Protein 5DUK (pdb70)

Foldseek 3Di:
DVLVVLLVCCVVPPDDDLVRSCVVRVNDSVVSVVSVVVCVVVPVDDDDPVPDDDDDDD/DADPVLVVLLVVLLVVCVVPPDDDLVVSCVVSVHDSVSSVVSVVVCVVVVSDDDDCVPDDDDDDD

Secondary structure (DSSP, 8-state):
-HHHHHHHHHHHSTTB-HHHHHHHTT--HHHHHHHHHHHHHTT-----GGG--B----/---HHHHHHHHHHHHHHHHSTTB-HHHHHHHHT--HHHHHHHHHHHHHTT-----GGGPPB----

Radius of gyration: 18.79 Å; Cα contacts (8 Å, |Δi|>4): 152; chains: 2; bounding box: 26×40×55 Å

Solvent-accessible surface area: 8610 Å² total

CATH classification: 1.10.10.10

Structure (mmCIF, N/CA/C/O backbone):
data_5DUK
#
_entry.id   5DUK
#
_cell.length_a   43.179
_cell.length_b   43.179
_cell.length_c   194.540
_cell.angle_alpha   90.000
_cell.angle_beta   90.000
_cell.angle_gamma   90.000
#
_symmetry.space_group_name_H-M   'P 43 21 2'
#
loop_
_entity.id
_entity.type
_entity.pdbx_description
1 polymer 'putative DNA binding protein'
2 water water
#
loop_
_atom_site.group_PDB
_atom_site.id
_atom_site.type_symbol
_atom_site.label_atom_id
_atom_site.label_alt_id
_atom_site.label_comp_id
_atom_site.label_asym_id
_atom_site.label_entity_id
_atom_site.label_seq_id
_atom_site.pdbx_PDB_ins_code
_atom_site.Cartn_x
_atom_site.Cartn_y
_atom_site.Cartn_z
_atom_site.occupancy
_atom_site.B_iso_or_equiv
_atom_site.auth_seq_id
_atom_site.auth_comp_id
_atom_site.auth_asym_id
_atom_site.auth_atom_id
_atom_site.pdbx_PDB_model_num
ATOM 1 N N . ASP A 1 9 ? 4.412 28.193 79.816 1.00 43.08 12 ASP A N 1
ATOM 2 C CA . ASP A 1 9 ? 3.099 28.616 80.286 1.00 39.27 12 ASP A CA 1
ATOM 3 C C . ASP A 1 9 ? 2.698 27.816 81.526 1.00 30.57 12 ASP A C 1
ATOM 4 O O . ASP A 1 9 ? 2.962 28.233 82.653 1.00 27.60 12 ASP A O 1
ATOM 9 N N . THR A 1 10 ? 2.068 26.658 81.309 1.00 32.61 13 THR A N 1
ATOM 10 C CA . THR A 1 10 ? 1.619 25.829 82.425 1.00 31.37 13 THR A CA 1
ATOM 11 C C . THR A 1 10 ? 2.802 25.283 83.218 1.00 34.83 13 THR A C 1
ATOM 12 O O . THR A 1 10 ? 2.799 25.308 84.455 1.00 34.06 13 THR A O 1
ATOM 16 N N . ARG A 1 11 ? 3.824 24.780 82.520 1.00 36.45 14 ARG A N 1
ATOM 17 C CA . ARG A 1 11 ? 4.997 24.249 83.208 1.00 25.56 14 ARG A CA 1
ATOM 18 C C . ARG A 1 11 ? 5.746 25.345 83.953 1.00 25.97 14 ARG A C 1
ATOM 19 O O . ARG A 1 11 ? 6.172 25.144 85.097 1.00 30.49 14 ARG A O 1
ATOM 27 N N . ARG A 1 12 ? 5.916 26.512 83.326 1.00 25.13 15 ARG A N 1
ATOM 28 C CA . ARG A 1 12 ? 6.608 27.603 84.005 1.00 29.72 15 ARG A CA 1
ATOM 29 C C . ARG A 1 12 ? 5.808 28.114 85.195 1.00 30.22 15 ARG A C 1
ATOM 30 O O . ARG A 1 12 ? 6.390 28.618 86.162 1.00 33.17 15 ARG A O 1
ATOM 38 N N . GLU A 1 13 ? 4.481 27.985 85.150 1.00 26.09 16 GLU A N 1
ATOM 39 C CA . GLU A 1 13 ? 3.669 28.380 86.295 1.00 32.09 16 GLU A CA 1
ATOM 40 C C . GLU A 1 13 ? 3.788 27.367 87.427 1.00 35.04 16 GLU A C 1
ATOM 41 O O . GLU A 1 13 ? 3.833 27.745 88.602 1.00 33.13 16 GLU A O 1
ATOM 47 N N . ILE A 1 14 ? 3.842 26.077 87.093 1.00 34.10 17 ILE A N 1
ATOM 48 C CA . ILE A 1 14 ? 3.980 25.047 88.118 1.00 31.73 17 ILE A CA 1
ATOM 49 C C . ILE A 1 14 ? 5.309 25.196 88.851 1.00 29.47 17 ILE A C 1
ATOM 50 O O . ILE A 1 14 ? 5.353 25.219 90.086 1.00 28.62 17 ILE A O 1
ATOM 55 N N . TYR A 1 15 ? 6.413 25.301 88.100 1.00 23.97 18 TYR A N 1
ATOM 56 C CA . TYR A 1 15 ? 7.730 25.455 88.716 1.00 28.96 18 TYR A CA 1
ATOM 57 C C . TYR A 1 15 ? 7.811 26.692 89.593 1.00 33.00 18 TYR A C 1
ATOM 58 O O . TYR A 1 15 ? 8.523 26.694 90.604 1.00 34.50 18 TYR A O 1
ATOM 67 N N . LYS A 1 16 ? 7.090 27.745 89.230 1.00 35.19 19 LYS A N 1
ATOM 68 C CA . LYS A 1 16 ? 7.187 29.002 89.953 1.00 34.12 19 LYS A CA 1
ATOM 69 C C . LYS A 1 16 ? 6.369 29.008 91.232 1.00 35.12 19 LYS A C 1
ATOM 70 O O . LYS A 1 16 ? 6.798 29.590 92.238 1.00 32.86 19 LYS A O 1
ATOM 76 N N . HIS A 1 17 ? 5.195 28.373 91.192 1.00 38.01 20 HIS A N 1
ATOM 77 C CA . HIS A 1 17 ? 4.387 28.198 92.388 1.00 34.53 20 HIS A CA 1
ATOM 78 C C . HIS A 1 17 ? 5.149 27.394 93.426 1.00 37.00 20 HIS A C 1
ATOM 79 O O . HIS A 1 17 ? 4.931 27.572 94.629 1.00 41.27 20 HIS A O 1
ATOM 86 N N . ILE A 1 18 ? 6.059 26.522 92.978 1.00 35.06 21 ILE A N 1
ATOM 87 C CA . ILE A 1 18 ? 6.857 25.709 93.894 1.00 28.49 21 ILE A CA 1
ATOM 88 C C . ILE A 1 18 ? 7.995 26.521 94.509 1.00 30.52 21 ILE A C 1
ATOM 89 O O . ILE A 1 18 ? 8.370 26.294 95.666 1.00 30.14 21 ILE A O 1
ATOM 94 N N . VAL A 1 19 ? 8.557 27.474 93.764 1.00 30.93 22 VAL A N 1
ATOM 95 C CA . VAL A 1 19 ? 9.635 28.297 94.305 1.00 34.17 22 VAL A CA 1
ATOM 96 C C . VAL A 1 19 ? 9.100 29.242 95.375 1.00 34.55 22 VAL A C 1
ATOM 97 O O . VAL A 1 19 ? 9.668 29.351 96.468 1.00 35.00 22 VAL A O 1
ATOM 101 N N . LYS A 1 20 ? 7.998 29.938 95.079 1.00 43.37 23 LYS A N 1
ATOM 102 C CA . LYS A 1 20 ? 7.466 30.916 96.025 1.00 44.98 23 LYS A CA 1
ATOM 103 C C . LYS A 1 20 ? 6.785 30.252 97.216 1.00 44.63 23 LYS A C 1
ATOM 104 O O . LYS A 1 20 ? 6.818 30.795 98.326 1.00 49.62 23 LYS A O 1
ATOM 110 N N . SER A 1 21 ? 6.170 29.088 97.014 1.00 34.65 24 SER A N 1
ATOM 111 C CA . SER A 1 21 ? 5.409 28.397 98.055 1.00 35.00 24 SER A CA 1
ATOM 112 C C . SER A 1 21 ? 5.949 26.982 98.226 1.00 40.16 24 SER A C 1
ATOM 113 O O . SER A 1 21 ? 5.367 26.015 97.714 1.00 40.00 24 SER A O 1
ATOM 116 N N . PRO A 1 22 ? 7.056 26.824 98.951 1.00 34.24 25 PRO A N 1
ATOM 117 C CA . PRO A 1 22 ? 7.654 25.491 99.101 1.00 30.41 25 PRO A CA 1
ATOM 118 C C . PRO A 1 22 ? 6.813 24.570 99.972 1.00 30.18 25 PRO A C 1
ATOM 119 O O . PRO A 1 22 ? 6.127 25.001 100.902 1.00 32.86 25 PRO A O 1
ATOM 123 N N . GLY A 1 23 ? 6.876 23.279 99.651 1.00 27.60 26 GLY A N 1
ATOM 124 C CA . GLY A 1 23 ? 6.316 22.245 100.496 1.00 28.05 26 GLY A CA 1
ATOM 125 C C . GLY A 1 23 ? 4.901 21.818 100.186 1.00 28.06 26 GLY A C 1
ATOM 126 O O . GLY A 1 23 ? 4.317 21.065 100.974 1.00 34.26 26 GLY A O 1
ATOM 127 N N . LEU A 1 24 ? 4.331 22.256 99.069 1.00 29.28 27 LEU A N 1
ATOM 128 C CA . LEU A 1 24 ? 2.943 21.940 98.774 1.00 34.04 27 LEU A CA 1
ATOM 129 C C . LEU A 1 24 ? 2.792 20.485 98.342 1.00 35.12 27 LEU A C 1
ATOM 130 O O . LEU A 1 24 ? 3.751 19.815 97.950 1.00 29.20 27 LEU A O 1
ATOM 135 N N . HIS A 1 25 ? 1.559 19.999 98.424 1.00 37.64 28 HIS A N 1
ATOM 136 C CA . HIS A 1 25 ? 1.234 18.654 97.988 1.00 32.63 28 HIS A CA 1
ATOM 137 C C . HIS A 1 25 ? 0.819 18.656 96.521 1.00 36.82 28 HIS A C 1
ATOM 138 O O . HIS A 1 25 ? 0.633 19.703 95.895 1.00 36.46 28 HIS A O 1
ATOM 145 N N . GLU A 1 26 ? 0.676 17.449 95.976 1.00 42.95 29 GLU A N 1
ATOM 146 C CA . GLU A 1 26 ? 0.264 17.297 94.586 1.00 37.93 29 GLU A CA 1
ATOM 147 C C . GLU A 1 26 ? -1.134 17.865 94.364 1.00 38.62 29 GLU A C 1
ATOM 148 O O . GLU A 1 26 ? -1.368 18.608 93.405 1.00 42.75 29 GLU A O 1
ATOM 154 N N . ARG A 1 27 ? -2.076 17.539 95.253 1.00 36.66 30 ARG A N 1
ATOM 155 C CA . ARG A 1 27 ? -3.441 18.030 95.094 1.00 40.60 30 ARG A CA 1
ATOM 156 C C . ARG A 1 27 ? -3.585 19.497 95.488 1.00 39.47 30 ARG A C 1
ATOM 157 O O . ARG A 1 27 ? -4.473 20.182 94.971 1.00 40.82 30 ARG A O 1
ATOM 165 N N . GLN A 1 28 ? -2.727 19.998 96.381 1.00 37.47 31 GLN A N 1
ATOM 166 C CA . GLN A 1 28 ? -2.737 21.424 96.696 1.00 40.46 31 GLN A CA 1
ATOM 167 C C . GLN A 1 28 ? -2.197 22.251 95.540 1.00 43.36 31 GLN A C 1
ATOM 168 O O . GLN A 1 28 ? -2.573 23.418 95.381 1.00 44.14 31 GLN A O 1
ATOM 174 N N . LEU A 1 29 ? -1.313 21.667 94.731 1.00 40.69 32 LEU A N 1
ATOM 175 C CA . LEU A 1 29 ? -0.782 22.375 93.574 1.00 38.01 32 LEU A CA 1
ATOM 176 C C . LEU A 1 29 ? -1.825 22.473 92.467 1.00 33.67 32 LEU A C 1
ATOM 177 O O . LEU A 1 29 ? -2.018 23.542 91.876 1.00 31.09 32 LEU A O 1
ATOM 182 N N . ALA A 1 30 ? -2.513 21.364 92.178 1.00 33.40 33 ALA A N 1
ATOM 183 C CA . ALA A 1 30 ? -3.540 21.355 91.142 1.00 38.50 33 ALA A CA 1
ATOM 184 C C . ALA A 1 30 ? -4.752 22.205 91.503 1.00 49.89 33 ALA A C 1
ATOM 185 O O . ALA A 1 30 ? -5.536 22.554 90.611 1.00 50.71 33 ALA A O 1
ATOM 187 N N . LYS A 1 31 ? -4.932 22.531 92.783 1.00 52.70 34 LYS A N 1
ATOM 188 C CA . LYS A 1 31 ? -6.052 23.370 93.193 1.00 48.19 34 LYS A CA 1
ATOM 189 C C . LYS A 1 31 ? -5.714 24.851 93.061 1.00 46.32 34 LYS A C 1
ATOM 190 O O . LYS A 1 31 ? -6.504 25.628 92.516 1.00 51.95 34 LYS A O 1
ATOM 196 N N . GLU A 1 32 ? -4.536 25.251 93.535 1.00 41.82 35 GLU A N 1
ATOM 197 C CA . GLU A 1 32 ? -4.104 26.643 93.508 1.00 43.33 35 GLU A CA 1
ATOM 198 C C . GLU A 1 32 ? -3.673 27.113 92.125 1.00 44.18 35 GLU A C 1
ATOM 199 O O . GLU A 1 32 ? -3.290 28.279 91.977 1.00 45.63 35 GLU A O 1
ATOM 205 N N . LEU A 1 33 ? -3.730 26.246 91.113 1.00 43.87 36 LEU A N 1
ATOM 206 C CA . LEU A 1 33 ? -3.411 26.630 89.746 1.00 42.53 36 LEU A CA 1
ATOM 207 C C . LEU A 1 33 ? -4.506 26.263 88.756 1.00 42.70 36 LEU A C 1
ATOM 208 O O . LEU A 1 33 ? -4.375 26.584 87.570 1.00 45.18 36 LEU A O 1
ATOM 213 N N . ASP A 1 34 ? -5.577 25.608 89.210 1.00 53.82 37 ASP A N 1
ATOM 214 C CA . ASP A 1 34 ? -6.676 25.163 88.347 1.00 59.06 37 ASP A CA 1
ATOM 215 C C . ASP A 1 34 ? -6.152 24.339 87.174 1.00 52.38 37 ASP A C 1
ATOM 216 O O . ASP A 1 34 ? -6.567 24.509 86.025 1.00 55.02 37 ASP A O 1
ATOM 221 N N . VAL A 1 35 ? -5.224 23.445 87.469 1.00 47.66 38 VAL A N 1
ATOM 222 C CA . VAL A 1 35 ? -4.637 22.538 86.484 1.00 44.61 38 VAL A CA 1
ATOM 223 C C . VAL A 1 35 ? -5.121 21.133 86.801 1.00 40.72 38 VAL A C 1
ATOM 224 O O . VAL A 1 35 ? -5.087 20.726 87.968 1.00 43.73 38 VAL A O 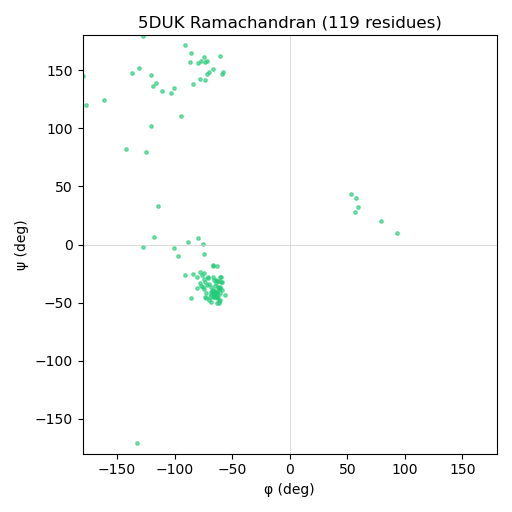1
ATOM 228 N N . PRO A 1 36 ? -5.602 20.372 85.816 1.00 35.90 39 PRO A N 1
ATOM 229 C CA . PRO A 1 36 ? -5.998 18.987 86.087 1.00 38.97 39 PRO A CA 1
ATOM 230 C C . PRO A 1 36 ? -4.828 18.179 86.627 1.00 42.75 39 PRO A C 1
ATOM 231 O O . PRO A 1 36 ? -3.670 18.403 86.266 1.00 36.11 39 PRO A O 1
ATOM 235 N N . LEU A 1 37 ? -5.147 17.232 87.513 1.00 43.90 40 LEU A N 1
ATOM 236 C CA . LEU A 1 37 ? -4.101 16.471 88.189 1.00 43.38 40 LEU A CA 1
ATOM 237 C C . LEU A 1 37 ? -3.239 15.708 87.193 1.00 42.78 40 LEU A C 1
ATOM 238 O O . LEU A 1 37 ? -2.020 15.600 87.373 1.00 39.00 40 LEU A O 1
ATOM 243 N N . SER A 1 38 ? -3.850 15.181 86.129 1.00 41.82 41 SER A N 1
ATOM 244 C CA . SER A 1 38 ? -3.080 14.465 85.117 1.00 42.55 41 SER A CA 1
ATOM 245 C C . SER A 1 38 ? -2.092 15.391 84.419 1.00 42.75 41 SER A C 1
ATOM 246 O O . SER A 1 38 ? -0.9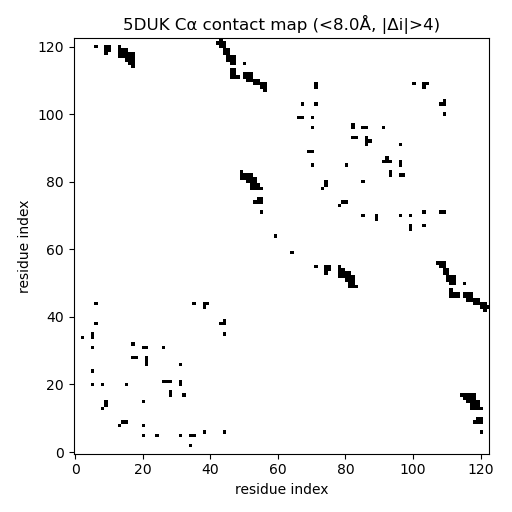43 15.008 84.169 1.00 38.59 41 SER A O 1
ATOM 249 N N . THR A 1 39 ? -2.520 16.616 84.103 1.00 39.69 42 THR A N 1
ATOM 250 C CA . THR A 1 39 ? -1.620 17.577 83.471 1.00 34.14 42 THR A CA 1
ATOM 251 C C . THR A 1 39 ? -0.478 17.963 84.404 1.00 31.42 42 THR A C 1
ATOM 252 O O . THR A 1 39 ? 0.683 18.023 83.982 1.00 27.98 42 THR A O 1
ATOM 256 N N . LEU A 1 40 ? -0.790 18.217 85.677 1.00 27.25 43 LEU A N 1
ATOM 257 C CA . LEU A 1 40 ? 0.230 18.647 86.629 1.00 32.50 43 LEU A CA 1
ATOM 258 C C . LEU A 1 40 ? 1.272 17.560 86.866 1.00 34.04 43 LEU A C 1
ATOM 259 O O . LEU A 1 40 ? 2.460 17.855 87.046 1.00 26.02 43 LEU A O 1
ATOM 264 N N . VAL A 1 41 ? 0.847 16.295 86.870 1.00 30.15 44 VAL A N 1
ATOM 265 C CA . VAL A 1 41 ? 1.776 15.201 87.135 1.00 28.38 44 VAL A CA 1
ATOM 266 C C . VAL A 1 41 ? 2.786 15.066 86.001 1.00 33.10 44 VAL A C 1
ATOM 267 O O . VAL A 1 41 ? 3.977 14.828 86.238 1.00 29.19 44 VAL A O 1
ATOM 271 N N . TYR A 1 42 ? 2.332 15.224 84.754 1.00 30.47 45 TYR A N 1
ATOM 272 C CA . TYR A 1 42 ? 3.250 15.160 83.620 1.00 26.80 45 TYR A CA 1
ATOM 273 C C . TYR A 1 42 ? 4.344 16.217 83.729 1.00 24.69 45 TYR A C 1
ATOM 274 O O . TYR A 1 42 ? 5.507 15.952 83.402 1.00 29.49 45 TYR A O 1
ATOM 283 N N . HIS A 1 43 ? 3.994 17.421 84.184 1.00 25.60 46 HIS A N 1
ATOM 284 C CA . HIS A 1 43 ? 4.993 18.477 84.301 1.00 21.03 46 HIS A CA 1
ATOM 285 C C . HIS A 1 43 ? 5.880 18.281 85.524 1.00 22.56 46 HIS A C 1
ATOM 286 O O . HIS A 1 43 ? 7.073 18.604 85.482 1.00 22.43 46 HIS A O 1
ATOM 293 N N . LEU A 1 44 ? 5.317 17.777 86.625 1.00 20.54 47 LEU A N 1
ATOM 294 C CA . LEU A 1 44 ? 6.133 17.479 87.797 1.00 24.48 47 LEU A CA 1
ATOM 295 C C . LEU A 1 44 ? 7.184 16.426 87.475 1.00 25.79 47 LEU A C 1
ATOM 296 O O . LEU A 1 44 ? 8.320 16.502 87.958 1.00 21.69 47 LEU A O 1
ATOM 301 N N . HIS A 1 45 ? 6.825 15.436 86.653 1.00 25.34 48 HIS A N 1
ATOM 302 C CA . HIS A 1 45 ? 7.783 14.403 86.275 1.00 20.46 48 HIS A CA 1
ATOM 303 C C . HIS A 1 45 ? 8.913 14.976 85.428 1.00 19.72 48 HIS A C 1
ATOM 304 O O . HIS A 1 45 ? 10.075 14.589 85.593 1.00 17.63 48 HIS A O 1
ATOM 311 N N . TYR A 1 46 ? 8.594 15.898 84.517 1.00 21.41 49 TYR A N 1
ATOM 312 C CA . TYR A 1 46 ? 9.639 16.573 83.754 1.00 22.46 49 TYR A CA 1
ATOM 313 C C . TYR A 1 46 ? 10.571 17.347 84.678 1.00 15.50 49 TYR A C 1
ATOM 314 O O . TYR A 1 46 ? 11.799 17.248 84.566 1.00 15.33 49 TYR A O 1
ATOM 323 N N . LEU A 1 47 ? 10.000 18.135 85.592 1.00 16.67 50 LEU A N 1
ATOM 324 C CA . LEU A 1 47 ? 10.812 18.957 86.484 1.00 22.46 50 LEU A CA 1
ATOM 325 C C . LEU A 1 47 ? 11.654 18.111 87.430 1.00 17.93 50 LEU A C 1
ATOM 326 O O . LEU A 1 47 ? 12.747 18.531 87.826 1.00 20.19 50 LEU A O 1
ATOM 331 N N . GLU A 1 48 ? 11.170 16.925 87.803 1.00 16.37 51 GLU A N 1
ATOM 332 C CA . GLU A 1 48 ? 11.993 16.011 88.589 1.00 20.66 51 GLU A CA 1
ATOM 333 C C . GLU A 1 48 ? 13.090 15.388 87.738 1.00 22.45 51 GLU A C 1
ATOM 334 O O . GLU A 1 48 ? 14.235 15.252 88.189 1.00 20.93 51 GLU A O 1
ATOM 340 N N . ARG A 1 49 ? 12.758 15.003 86.503 1.00 14.71 52 ARG A N 1
ATOM 341 C CA . ARG A 1 49 ? 13.741 14.378 85.629 1.00 16.02 52 ARG A CA 1
ATOM 342 C C . ARG A 1 49 ? 14.880 15.332 85.296 1.00 18.97 52 ARG A C 1
ATOM 343 O O . ARG A 1 49 ? 16.015 14.891 85.080 1.00 21.04 52 ARG A O 1
ATOM 351 N N . ARG A 1 50 ? 14.604 16.633 85.254 1.00 19.57 53 ARG A N 1
ATOM 352 C CA . ARG A 1 50 ? 15.635 17.642 85.058 1.00 19.78 53 ARG A CA 1
ATOM 353 C C . ARG A 1 50 ? 16.251 18.108 86.369 1.00 25.11 53 ARG A C 1
ATOM 354 O O . ARG A 1 50 ? 17.100 19.005 86.351 1.00 27.54 53 ARG A O 1
ATOM 362 N N . GLU A 1 51 ? 15.833 17.526 87.498 1.00 26.25 54 GLU A N 1
ATOM 363 C CA . GLU A 1 51 ? 16.366 17.851 88.824 1.00 25.83 54 GLU A CA 1
ATOM 364 C C . GLU A 1 51 ? 16.173 19.323 89.178 1.00 24.43 54 GLU A C 1
ATOM 365 O O . GLU A 1 51 ? 16.995 19.919 89.878 1.00 29.00 54 GLU A O 1
ATOM 371 N N . LEU A 1 52 ? 15.085 19.919 88.696 1.00 23.22 55 LEU A N 1
ATOM 372 C CA . LEU A 1 52 ? 14.739 21.286 89.065 1.00 24.87 55 LEU A CA 1
ATOM 373 C C . LEU A 1 52 ? 13.838 21.345 90.289 1.00 26.67 55 LEU A C 1
ATOM 374 O O . LEU A 1 52 ? 13.836 22.356 91.002 1.00 21.16 55 LEU A O 1
ATOM 379 N N . ILE A 1 53 ? 13.069 20.290 90.541 1.00 25.14 56 ILE A N 1
ATOM 380 C CA . ILE A 1 53 ? 12.279 20.168 91.755 1.00 29.44 56 ILE A CA 1
ATOM 381 C C . ILE A 1 53 ? 12.596 18.828 92.394 1.00 24.23 56 ILE A C 1
ATOM 382 O O . ILE A 1 53 ? 13.031 17.882 91.727 1.00 27.28 56 ILE A O 1
ATOM 403 N N . LYS A 1 56 ? 9.923 15.385 99.080 1.00 40.60 59 LYS A N 1
ATOM 404 C CA . LYS A 1 56 ? 10.112 14.955 100.457 1.00 34.12 59 LYS A CA 1
ATOM 405 C C . LYS A 1 56 ? 8.845 14.281 100.962 1.00 37.47 59 LYS A C 1
ATOM 406 O O . LYS A 1 56 ? 7.731 14.663 100.595 1.00 33.14 59 LYS A O 1
ATOM 412 N N . SER A 1 57 ? 9.026 13.269 101.803 1.00 43.09 60 SER A N 1
ATOM 413 C CA . SER A 1 57 ? 7.902 12.593 102.433 1.00 37.25 60 SER A CA 1
ATOM 414 C C . SER A 1 57 ? 7.363 13.429 103.584 1.00 34.94 60 SER A C 1
ATOM 415 O O . SER A 1 57 ? 8.123 14.070 104.315 1.00 41.10 60 SER A O 1
ATOM 418 N N . ASP A 1 58 ? 6.043 13.418 103.741 1.00 36.84 61 ASP A N 1
ATOM 419 C CA . ASP A 1 58 ? 5.373 14.183 104.785 1.00 36.46 61 ASP A CA 1
ATOM 420 C C . ASP A 1 58 ? 5.175 13.278 105.996 1.00 32.85 61 ASP A C 1
ATOM 421 O O . ASP A 1 58 ? 4.383 12.331 105.946 1.00 31.76 61 ASP A O 1
ATOM 426 N N . GLU A 1 59 ? 5.903 13.564 107.083 1.00 35.13 62 GLU A N 1
ATOM 427 C CA . GLU A 1 59 ? 5.747 12.781 108.307 1.00 37.44 62 GLU A CA 1
ATOM 428 C C . GLU A 1 59 ? 4.320 12.843 108.833 1.00 43.21 62 GLU A C 1
ATOM 429 O O . GLU A 1 59 ? 3.858 11.900 109.487 1.00 46.01 62 GLU A O 1
ATOM 435 N N . ARG A 1 60 ? 3.608 13.937 108.555 1.00 39.82 63 ARG A N 1
ATOM 436 C CA . ARG A 1 60 ? 2.237 14.087 109.025 1.00 39.03 63 ARG A CA 1
ATOM 437 C C . ARG A 1 60 ? 1.304 13.034 108.441 1.00 41.70 63 ARG A C 1
ATOM 438 O O . ARG A 1 60 ? 0.219 12.812 108.991 1.00 47.60 63 ARG A O 1
ATOM 446 N N . TYR A 1 61 ? 1.695 12.379 107.347 1.00 40.33 64 TYR A N 1
ATOM 447 C CA . TYR A 1 61 ? 0.843 11.399 106.685 1.00 40.29 64 TYR A CA 1
ATOM 448 C C . TYR A 1 61 ? 1.447 10.002 106.665 1.00 30.38 64 TYR A C 1
ATOM 449 O O . TYR A 1 61 ? 0.878 9.103 106.033 1.00 33.61 64 TYR A O 1
ATOM 458 N N . ALA A 1 62 ? 2.573 9.790 107.338 1.00 29.97 65 ALA A N 1
ATOM 459 C CA . ALA A 1 62 ? 3.106 8.444 107.483 1.00 36.41 65 ALA A CA 1
ATOM 460 C C . ALA A 1 62 ? 2.178 7.596 108.347 1.00 34.60 65 ALA A C 1
ATOM 461 O O . ALA A 1 62 ? 1.467 8.103 109.220 1.00 35.23 65 ALA A O 1
ATOM 463 N N . ARG A 1 63 ? 2.188 6.290 108.093 1.00 34.00 66 ARG A N 1
ATOM 464 C CA . ARG A 1 63 ? 1.308 5.348 108.771 1.00 30.98 66 ARG A CA 1
ATOM 465 C C . ARG A 1 63 ? 2.138 4.302 109.504 1.00 33.20 66 ARG A C 1
ATOM 466 O O . ARG A 1 63 ? 3.218 3.910 109.048 1.00 32.94 66 ARG A O 1
ATOM 474 N N . TYR A 1 64 ? 1.626 3.851 110.648 1.00 25.90 67 TYR A N 1
ATOM 475 C CA . TYR A 1 64 ? 2.392 3.041 111.585 1.00 30.74 67 TYR A CA 1
ATOM 476 C C . TYR A 1 64 ? 1.758 1.670 111.765 1.00 31.84 67 TYR A C 1
ATOM 477 O O . TYR A 1 64 ? 0.537 1.549 111.916 1.00 29.18 67 TYR A O 1
ATOM 486 N N . TYR A 1 65 ? 2.604 0.641 111.758 1.00 27.55 68 TYR A N 1
ATOM 487 C CA . TYR A 1 65 ? 2.167 -0.738 111.894 1.00 30.44 68 TYR A CA 1
ATOM 488 C C . TYR A 1 65 ? 3.101 -1.467 112.845 1.00 28.08 68 TYR A C 1
ATOM 489 O O . TYR A 1 65 ? 4.296 -1.169 112.918 1.00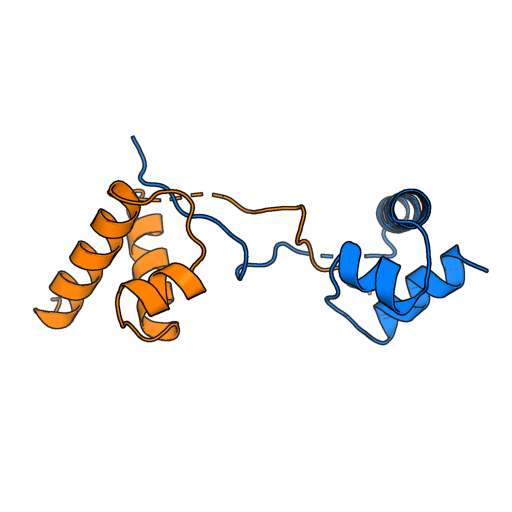 26.39 68 TYR A O 1
ATOM 498 N N . ALA A 1 66 ? 2.544 -2.429 113.573 1.00 29.95 69 ALA A N 1
ATOM 499 C CA . ALA A 1 66 ? 3.367 -3.308 114.389 1.00 38.01 69 ALA A CA 1
ATOM 500 C C . ALA A 1 66 ? 4.109 -4.301 113.503 1.00 39.33 69 ALA A C 1
ATOM 501 O O . ALA A 1 66 ? 3.568 -4.799 112.510 1.00 38.81 69 ALA A O 1
ATOM 503 N N . THR A 1 67 ? 5.359 -4.580 113.859 1.00 41.21 70 THR A N 1
ATOM 504 C CA . THR A 1 67 ? 6.157 -5.543 113.119 1.00 44.23 70 THR A CA 1
ATOM 505 C C . THR A 1 67 ? 5.781 -6.968 113.520 1.00 42.13 70 THR A C 1
ATOM 506 O O . THR A 1 67 ? 5.262 -7.220 114.611 1.00 38.45 70 THR A O 1
ATOM 510 N N . LYS A 1 68 ? 6.045 -7.905 112.614 1.00 58.21 71 LYS A N 1
ATOM 511 C CA . LYS A 1 68 ? 5.697 -9.307 112.835 1.00 55.76 71 LYS A CA 1
ATOM 512 C C . LYS A 1 68 ? 6.528 -9.920 113.957 1.00 55.41 71 LYS A C 1
ATOM 513 O O . LYS A 1 68 ? 6.275 -11.047 114.384 1.00 58.73 71 LYS A O 1
ATOM 515 N N . ASN B 1 2 ? 16.632 3.306 133.526 1.00 58.89 5 ASN B N 1
ATOM 516 C CA . ASN B 1 2 ? 15.692 4.166 134.233 1.00 59.51 5 ASN B CA 1
ATOM 517 C C . ASN B 1 2 ? 14.631 4.694 133.282 1.00 64.60 5 ASN B C 1
ATOM 518 O O . ASN B 1 2 ? 14.937 5.220 132.210 1.00 69.87 5 ASN B O 1
ATOM 520 N N . ALA B 1 3 ? 13.375 4.541 133.692 1.00 55.12 6 ALA B N 1
ATOM 521 C CA . ALA B 1 3 ? 12.237 5.036 132.924 1.00 47.90 6 ALA B CA 1
ATOM 522 C C . ALA B 1 3 ? 11.041 5.126 133.856 1.00 43.65 6 ALA B C 1
ATOM 523 O O . ALA B 1 3 ? 10.671 4.128 134.483 1.00 50.35 6 ALA B O 1
ATOM 525 N N . ASP B 1 4 ? 10.444 6.312 133.948 1.00 37.81 7 ASP B N 1
ATOM 526 C CA . ASP B 1 4 ? 9.333 6.522 134.864 1.00 43.51 7 ASP B CA 1
ATOM 527 C C . ASP B 1 4 ? 8.165 5.599 134.531 1.00 34.72 7 ASP B C 1
ATOM 528 O O . ASP B 1 4 ? 8.070 5.031 133.439 1.00 26.61 7 ASP B O 1
ATOM 533 N N . ALA B 1 5 ? 7.269 5.447 135.508 1.00 30.49 8 ALA B N 1
ATOM 534 C CA . ALA B 1 5 ? 6.004 4.776 135.246 1.00 24.23 8 ALA B CA 1
ATOM 535 C C . ALA B 1 5 ? 5.219 5.494 134.161 1.00 25.08 8 ALA B C 1
ATOM 536 O O . ALA B 1 5 ? 4.493 4.853 133.394 1.00 22.79 8 ALA B O 1
ATOM 538 N N . LEU B 1 6 ? 5.356 6.821 134.078 1.00 22.93 9 LEU B N 1
ATOM 539 C CA . LEU B 1 6 ? 4.663 7.578 133.041 1.00 24.07 9 LEU B CA 1
ATOM 540 C C . LEU B 1 6 ? 5.227 7.268 131.660 1.00 26.54 9 LEU B C 1
ATOM 541 O O . LEU B 1 6 ? 4.469 7.105 130.697 1.00 30.23 9 LEU B O 1
ATOM 546 N N . GLU B 1 7 ? 6.555 7.180 131.542 1.00 25.33 10 GLU B N 1
ATOM 547 C CA . GLU B 1 7 ? 7.151 6.868 130.247 1.00 26.44 10 GLU B CA 1
ATOM 548 C C . GLU B 1 7 ? 6.804 5.451 129.806 1.00 27.13 10 GLU B C 1
ATOM 549 O O . GLU B 1 7 ? 6.435 5.231 128.646 1.00 26.38 10 GLU B O 1
ATOM 555 N N . LEU B 1 8 ? 6.903 4.480 130.718 1.00 24.74 11 LEU B N 1
ATOM 556 C CA . LEU B 1 8 ? 6.582 3.099 130.368 1.00 29.72 11 LEU B CA 1
ATOM 557 C C . LEU B 1 8 ? 5.107 2.939 130.024 1.00 23.33 11 LEU B C 1
ATOM 558 O O . LEU B 1 8 ? 4.758 2.234 129.071 1.00 26.27 11 LEU B O 1
ATOM 563 N N . ASP B 1 9 ? 4.226 3.579 130.793 1.00 22.15 12 ASP B N 1
ATOM 564 C CA . ASP B 1 9 ? 2.798 3.475 130.512 1.00 23.66 12 ASP B CA 1
ATOM 565 C C . ASP B 1 9 ? 2.446 4.123 129.179 1.00 27.99 12 ASP B C 1
ATOM 566 O O . ASP B 1 9 ? 1.677 3.557 128.392 1.00 28.10 12 ASP B O 1
ATOM 571 N N . THR B 1 10 ? 2.994 5.311 128.910 1.00 25.84 13 THR B N 1
ATOM 572 C CA . THR B 1 10 ? 2.724 5.978 127.641 1.00 22.24 13 THR B CA 1
ATOM 573 C C . THR B 1 10 ? 3.256 5.162 126.469 1.00 23.01 13 THR B C 1
ATOM 574 O O . THR B 1 10 ? 2.585 5.032 125.439 1.00 20.34 13 THR B O 1
ATOM 578 N N . ARG B 1 11 ? 4.454 4.592 126.614 1.00 20.45 14 ARG B N 1
ATOM 579 C CA . ARG B 1 11 ? 5.031 3.785 125.544 1.00 17.23 14 ARG B CA 1
ATOM 580 C C . ARG B 1 11 ? 4.163 2.572 125.236 1.00 23.00 14 ARG B C 1
ATOM 581 O O . ARG B 1 11 ? 3.823 2.313 124.076 1.00 21.21 14 ARG B O 1
ATOM 589 N N . ARG B 1 12 ? 3.794 1.811 126.269 1.00 25.18 15 ARG B N 1
ATOM 590 C CA . ARG B 1 12 ? 3.029 0.588 126.045 1.00 22.46 15 ARG B CA 1
ATOM 591 C C . ARG B 1 12 ? 1.626 0.895 125.539 1.00 25.64 15 ARG B C 1
ATOM 592 O O . ARG B 1 12 ? 1.088 0.160 124.702 1.00 32.18 15 ARG B O 1
ATOM 600 N N . GLU B 1 13 ? 1.015 1.973 126.034 1.00 26.20 16 GLU B N 1
ATOM 601 C CA . GLU B 1 13 ? -0.301 2.357 125.537 1.00 29.93 16 GLU B CA 1
ATOM 602 C C . GLU B 1 13 ? -0.245 2.735 124.063 1.00 30.40 16 GLU B C 1
ATOM 603 O O . GLU B 1 13 ? -1.201 2.487 123.320 1.00 26.86 16 GLU B O 1
ATOM 609 N N . ILE B 1 14 ? 0.868 3.317 123.621 1.00 27.61 17 ILE B N 1
ATOM 610 C CA . ILE B 1 14 ? 1.018 3.692 122.217 1.00 24.36 17 ILE B CA 1
ATOM 611 C C . ILE B 1 14 ? 1.226 2.459 121.347 1.00 28.07 17 ILE B C 1
ATOM 612 O O . ILE B 1 14 ? 0.585 2.305 120.300 1.00 20.69 17 ILE B O 1
ATOM 617 N N . TYR B 1 15 ? 2.113 1.556 121.774 1.00 25.40 18 TYR B N 1
ATOM 618 C CA . TYR B 1 15 ? 2.494 0.403 120.965 1.00 32.16 18 TYR B CA 1
ATOM 619 C C . TYR B 1 15 ? 1.306 -0.487 120.648 1.00 28.46 18 TYR B C 1
ATOM 620 O O . TYR B 1 15 ? 1.225 -1.079 119.564 1.00 28.31 18 TYR B O 1
ATOM 629 N N . LYS B 1 16 ? 0.402 -0.608 121.613 1.00 27.67 19 LYS B N 1
ATOM 630 C CA . LYS B 1 16 ? -0.700 -1.546 121.516 1.00 30.00 19 LYS B CA 1
ATOM 631 C C . LYS B 1 16 ? -1.983 -0.902 121.019 1.00 31.27 19 LYS B C 1
ATOM 632 O O . LYS B 1 16 ? -2.941 -1.622 120.706 1.00 29.62 19 LYS B O 1
ATOM 638 N N . HIS B 1 17 ? -2.017 0.430 120.924 1.00 31.37 20 HIS B N 1
ATOM 639 C CA . HIS B 1 17 ? -3.009 1.065 120.071 1.00 27.80 20 HIS B CA 1
ATOM 640 C C . HIS B 1 17 ? -2.628 0.899 118.606 1.00 25.75 20 HIS B C 1
ATOM 641 O O . HIS B 1 17 ? -3.503 0.843 117.732 1.00 28.11 20 HIS B O 1
ATOM 648 N N . ILE B 1 18 ? -1.324 0.812 118.324 1.00 21.80 21 ILE B N 1
ATOM 649 C CA . ILE B 1 18 ? -0.863 0.490 116.974 1.00 25.27 21 ILE B CA 1
ATOM 650 C C . ILE B 1 18 ? -1.336 -0.904 116.573 1.00 31.35 21 ILE B C 1
ATOM 651 O O . ILE B 1 18 ? -1.806 -1.127 115.449 1.00 29.86 21 ILE B O 1
ATOM 656 N N . VAL B 1 19 ? -1.189 -1.871 117.481 1.00 30.92 22 VAL B N 1
ATOM 657 C CA . VAL B 1 19 ? -1.567 -3.247 117.177 1.00 26.01 22 VAL B CA 1
ATOM 658 C C . VAL B 1 19 ? -3.074 -3.359 116.991 1.00 32.21 22 VAL B C 1
ATOM 659 O O . VAL B 1 19 ? -3.553 -4.045 116.079 1.00 28.96 22 VAL B O 1
ATOM 663 N N . LYS B 1 20 ? -3.844 -2.691 117.852 1.00 33.76 23 LYS B N 1
ATOM 664 C CA . LYS B 1 20 ? -5.298 -2.759 117.762 1.00 30.59 23 LYS B CA 1
ATOM 665 C C . LYS B 1 20 ? -5.840 -1.942 116.596 1.00 34.22 23 LYS B C 1
ATOM 666 O O . LYS B 1 20 ? -6.935 -2.226 116.101 1.00 39.26 23 LYS B O 1
ATOM 672 N N . SER B 1 21 ? -5.102 -0.931 116.144 1.00 39.29 24 SER B N 1
ATOM 673 C CA . SER B 1 21 ? -5.575 -0.015 115.106 1.00 31.36 24 SER B CA 1
ATOM 674 C C . SER B 1 21 ? -4.419 0.339 114.182 1.00 33.25 24 SER B C 1
ATOM 675 O O . SER B 1 21 ? -3.791 1.396 114.318 1.00 33.29 24 SER B O 1
ATOM 678 N N . PRO B 1 22 ? -4.119 -0.523 113.214 1.00 36.08 25 PRO B N 1
ATOM 679 C CA . PRO B 1 22 ? -2.968 -0.280 112.336 1.00 32.51 25 PRO B CA 1
ATOM 680 C C . PRO B 1 22 ? -3.232 0.841 111.341 1.00 31.71 25 PRO B C 1
ATOM 681 O O . PRO B 1 22 ? -4.373 1.173 111.016 1.00 33.25 25 PRO B O 1
ATOM 685 N N . GLY B 1 23 ? -2.138 1.433 110.862 1.00 26.94 26 GLY B N 1
ATOM 686 C CA . GLY B 1 23 ? -2.203 2.366 109.753 1.00 29.57 26 GLY B CA 1
ATOM 687 C C . GLY B 1 23 ? -2.656 3.771 110.074 1.00 32.34 26 GLY B C 1
ATOM 688 O O . GLY B 1 23 ? -3.076 4.491 109.163 1.00 30.51 26 GLY B O 1
ATOM 689 N N . LEU B 1 24 ? -2.576 4.195 111.331 1.00 29.39 27 LEU B N 1
ATOM 690 C CA . LEU B 1 24 ? -2.979 5.544 111.698 1.00 28.40 27 LEU B CA 1
ATOM 691 C C . LEU B 1 24 ? -1.818 6.520 111.523 1.00 29.98 27 LEU B C 1
ATOM 692 O O . LEU B 1 24 ? -0.645 6.139 111.532 1.00 32.19 27 LEU B O 1
ATOM 697 N N . HIS B 1 25 ? -2.164 7.792 111.354 1.00 30.88 28 HIS B N 1
ATOM 698 C CA . HIS B 1 25 ? -1.189 8.872 111.347 1.00 32.79 28 HIS B CA 1
ATOM 699 C C . HIS B 1 25 ? -0.920 9.334 112.777 1.00 31.05 28 HIS B C 1
ATOM 700 O O . HIS B 1 25 ? -1.673 9.035 113.706 1.00 27.32 28 HIS B O 1
ATOM 707 N N . GLU B 1 26 ? 0.168 10.090 112.949 1.00 27.27 29 GLU B N 1
ATOM 708 C CA . GLU B 1 26 ? 0.588 10.454 114.298 1.00 29.03 29 GLU B CA 1
ATOM 709 C C . GLU B 1 26 ? -0.360 11.459 114.947 1.00 29.77 29 GLU B C 1
ATOM 710 O O . GLU B 1 26 ? -0.498 11.468 116.175 1.00 24.34 29 GLU B O 1
ATOM 716 N N . ARG B 1 27 ? -1.028 12.305 114.158 1.00 28.88 30 ARG B N 1
ATOM 717 C CA . ARG B 1 27 ? -2.006 13.211 114.753 1.00 27.63 30 ARG B CA 1
ATOM 718 C C . ARG B 1 27 ? -3.255 12.463 115.204 1.00 27.34 30 ARG B C 1
ATOM 719 O O . ARG B 1 27 ? -3.855 12.826 116.222 1.00 26.52 30 ARG B O 1
ATOM 727 N N . GLN B 1 28 ? -3.658 11.418 114.475 1.00 31.64 31 GLN B N 1
ATOM 728 C CA . GLN B 1 28 ? -4.722 10.550 114.969 1.00 28.77 31 GLN B CA 1
ATOM 729 C C . GLN B 1 28 ? -4.255 9.756 116.180 1.00 24.61 31 GLN B C 1
ATOM 730 O O . GLN B 1 28 ? -5.009 9.586 117.144 1.00 26.20 31 GLN B O 1
ATOM 736 N N . LEU B 1 29 ? -3.015 9.260 116.143 1.00 21.22 32 LEU B N 1
ATOM 737 C CA . LEU B 1 29 ? -2.447 8.559 117.289 1.00 25.16 32 LEU B CA 1
ATOM 738 C C . LEU B 1 29 ? -2.477 9.430 118.536 1.00 23.36 32 LEU B C 1
ATOM 739 O O . LEU B 1 29 ? -2.825 8.959 119.624 1.00 23.94 32 LEU B O 1
ATOM 744 N N . ALA B 1 30 ? -2.121 10.708 118.395 1.00 22.52 33 ALA B N 1
ATOM 745 C CA . ALA B 1 30 ? -2.061 11.596 119.549 1.00 22.66 33 ALA B CA 1
ATOM 746 C C . ALA B 1 30 ? -3.451 11.894 120.095 1.00 25.32 33 ALA B C 1
ATOM 747 O O . ALA B 1 30 ? -3.665 11.854 121.313 1.00 25.80 33 ALA B O 1
ATOM 749 N N . LYS B 1 31 ? -4.409 12.194 119.215 1.00 21.48 34 LYS B N 1
ATOM 750 C CA . LYS B 1 31 ? -5.745 12.547 119.681 1.00 25.71 34 LYS B CA 1
ATOM 751 C C . LYS B 1 31 ? -6.480 11.348 120.271 1.00 26.06 34 LYS B C 1
ATOM 752 O O . LYS B 1 31 ? -7.255 11.508 121.221 1.00 26.28 34 LYS B O 1
ATOM 758 N N . GLU B 1 32 ? -6.247 10.145 119.741 1.00 26.37 35 GLU B N 1
ATOM 759 C CA . GLU B 1 32 ? -6.908 8.954 120.264 1.00 18.88 35 GLU B CA 1
ATOM 760 C C . GLU B 1 32 ? -6.280 8.453 121.557 1.00 18.97 35 GLU B C 1
ATOM 761 O O . GLU B 1 32 ? -6.949 7.755 122.328 1.00 20.33 35 GLU B O 1
ATOM 767 N N . LEU B 1 33 ? -5.015 8.783 121.811 1.00 24.87 36 LEU B N 1
ATOM 768 C CA . LEU B 1 33 ? -4.348 8.403 123.048 1.00 19.78 36 LEU B CA 1
ATOM 769 C C . LEU B 1 33 ? -4.282 9.538 124.060 1.00 23.28 36 LEU B C 1
ATOM 770 O O . LEU B 1 33 ? -3.782 9.330 125.172 1.00 26.73 36 LEU B O 1
ATOM 775 N N . ASP B 1 34 ? -4.771 10.728 123.702 1.00 18.52 37 ASP B N 1
ATOM 776 C CA . ASP B 1 34 ? -4.755 11.897 124.582 1.00 21.04 37 ASP B CA 1
ATOM 777 C C . ASP B 1 34 ? -3.332 12.231 125.028 1.00 19.94 37 ASP B C 1
ATOM 778 O O . ASP B 1 34 ? -3.084 12.581 126.184 1.00 21.27 37 ASP B O 1
ATOM 783 N N . VAL B 1 35 ? -2.392 12.118 124.098 1.00 18.79 38 VAL B N 1
ATOM 784 C CA . VAL B 1 35 ? -0.982 12.397 124.352 1.00 20.11 38 VAL B CA 1
ATOM 785 C C . VAL B 1 35 ? -0.569 13.582 123.487 1.00 24.37 38 VAL B C 1
ATOM 786 O O . VAL B 1 35 ? -1.000 13.675 122.328 1.00 24.74 38 VAL B O 1
ATOM 790 N N . PRO B 1 36 ? 0.225 14.521 124.006 1.00 25.43 39 PRO B N 1
ATOM 791 C CA . PRO B 1 36 ? 0.756 15.587 123.148 1.00 22.02 39 PRO B CA 1
ATOM 792 C C . PRO B 1 36 ? 1.560 15.009 121.991 1.00 26.45 39 PRO B C 1
ATOM 793 O O . PRO B 1 36 ? 2.195 13.958 122.110 1.00 27.51 39 PRO B O 1
ATOM 797 N N . LEU B 1 37 ? 1.526 15.717 120.858 1.00 25.31 40 LEU B N 1
ATOM 798 C CA . LEU B 1 37 ? 2.173 15.213 119.650 1.00 20.67 40 LEU B CA 1
ATOM 799 C C . LEU B 1 37 ? 3.675 15.044 119.846 1.00 22.10 40 LEU B C 1
ATOM 800 O O . LEU B 1 37 ? 4.267 14.080 119.348 1.00 21.81 40 LEU B O 1
ATOM 805 N N . SER B 1 38 ? 4.308 15.967 120.574 1.00 22.35 41 SER B N 1
ATOM 806 C CA . SER B 1 38 ? 5.750 15.882 120.781 1.00 20.84 41 SER B CA 1
ATOM 807 C C . SER B 1 38 ? 6.125 14.614 121.536 1.00 22.99 41 SER B C 1
ATOM 808 O O . SER B 1 38 ? 7.082 13.923 121.168 1.00 26.17 41 SER B O 1
ATOM 811 N N . THR B 1 39 ? 5.381 14.291 122.596 1.00 23.09 42 THR B N 1
ATOM 812 C CA . THR B 1 39 ? 5.677 13.084 123.361 1.00 21.72 42 THR B CA 1
ATOM 813 C C . THR B 1 39 ? 5.428 11.833 122.529 1.00 22.21 42 THR B C 1
ATOM 814 O O . THR B 1 39 ? 6.208 10.875 122.592 1.00 21.27 42 THR B O 1
ATOM 818 N N . LEU B 1 40 ? 4.351 11.825 121.738 1.00 20.38 43 LEU B N 1
ATOM 819 C CA . LEU B 1 40 ? 4.044 10.665 120.908 1.00 20.03 43 LEU B CA 1
ATOM 820 C C . LEU B 1 40 ? 5.169 10.379 119.921 1.00 21.51 43 LEU B C 1
ATOM 821 O O . LEU B 1 40 ? 5.609 9.231 119.780 1.00 19.47 43 LEU B O 1
ATOM 826 N N . VAL B 1 41 ? 5.645 11.414 119.222 1.00 21.16 44 VAL B N 1
ATOM 827 C CA . VAL B 1 41 ? 6.743 11.237 118.276 1.00 19.93 44 VAL B CA 1
ATOM 828 C C . VAL B 1 41 ? 8.002 10.779 118.998 1.00 21.69 44 VAL B C 1
ATOM 829 O O . VAL B 1 41 ? 8.819 10.035 118.438 1.00 15.91 44 VAL B O 1
ATOM 833 N N . TYR B 1 42 ? 8.175 11.203 120.252 1.00 19.10 45 TYR B N 1
ATOM 834 C CA . TYR B 1 42 ? 9.283 10.716 121.067 1.00 23.44 45 TYR B CA 1
ATOM 835 C C . TYR B 1 42 ? 9.203 9.204 121.260 1.00 22.63 45 TYR B C 1
ATOM 836 O O . TYR B 1 42 ? 10.220 8.505 121.178 1.00 17.67 45 TYR B O 1
ATOM 845 N N . HIS B 1 43 ? 8.000 8.680 121.504 1.00 17.38 46 HIS B N 1
ATOM 846 C CA . HIS B 1 43 ? 7.841 7.246 121.712 1.00 21.24 46 HIS B CA 1
ATOM 847 C C . HIS B 1 43 ? 7.809 6.466 120.402 1.00 19.36 46 HIS B C 1
ATOM 848 O O . HIS B 1 43 ? 8.181 5.287 120.384 1.00 21.60 46 HIS B O 1
ATOM 855 N N . LEU B 1 44 ? 7.365 7.088 119.307 1.00 22.06 47 LEU B N 1
ATOM 856 C CA . LEU B 1 44 ? 7.381 6.400 118.018 1.00 22.54 47 LEU B CA 1
ATOM 857 C C . LEU B 1 44 ? 8.807 6.120 117.559 1.00 20.15 47 LEU B C 1
ATOM 858 O O . LEU B 1 44 ? 9.099 5.029 117.055 1.00 23.50 47 LEU B O 1
ATOM 863 N N . HIS B 1 45 ? 9.706 7.095 117.721 1.00 18.16 48 HIS B N 1
ATOM 864 C CA . HIS B 1 45 ? 11.101 6.886 117.348 1.00 20.98 48 HIS B CA 1
ATOM 865 C C . HIS B 1 45 ? 11.725 5.768 118.171 1.00 21.70 48 HIS B C 1
ATOM 866 O O . HIS B 1 45 ? 12.544 4.994 117.662 1.00 22.22 48 HIS B O 1
ATOM 873 N N . TYR B 1 46 ? 11.344 5.664 119.444 1.00 22.93 49 TYR B N 1
ATOM 874 C CA . TYR B 1 46 ? 11.886 4.611 120.294 1.00 23.37 49 TYR B CA 1
ATOM 875 C C . TYR B 1 46 ? 11.382 3.240 119.859 1.00 18.76 49 TYR B C 1
ATOM 876 O O . TYR B 1 46 ? 12.172 2.304 119.694 1.00 22.29 49 TYR B O 1
ATOM 885 N N . LEU B 1 47 ? 10.065 3.103 119.673 1.00 21.62 50 LEU B N 1
ATOM 886 C CA . LEU B 1 47 ? 9.502 1.830 119.234 1.00 19.97 50 LEU B CA 1
ATOM 887 C C . LEU B 1 47 ? 10.034 1.424 117.866 1.00 23.11 50 LEU B C 1
ATOM 888 O O . LEU B 1 47 ? 10.164 0.229 117.581 1.00 26.36 50 LEU B O 1
ATOM 893 N N . GLU B 1 48 ? 10.346 2.400 117.011 1.00 21.43 51 GLU B N 1
ATOM 894 C CA . GLU B 1 48 ? 10.922 2.093 115.708 1.00 25.15 51 GLU B CA 1
ATOM 895 C C . GLU B 1 48 ? 12.388 1.688 115.830 1.00 24.02 51 GLU B C 1
ATOM 896 O O . GLU B 1 48 ? 12.855 0.814 115.090 1.00 20.16 51 GLU B O 1
ATOM 902 N N . ARG B 1 49 ? 13.128 2.312 116.751 1.00 24.46 52 ARG B N 1
ATOM 903 C CA . ARG B 1 49 ? 14.509 1.902 116.985 1.00 24.94 52 ARG B CA 1
ATOM 904 C C . ARG B 1 49 ? 14.572 0.470 117.496 1.00 26.63 52 ARG B C 1
ATOM 905 O O . ARG B 1 49 ? 15.449 -0.304 117.097 1.00 24.32 52 ARG B O 1
ATOM 913 N N . ARG B 1 50 ? 13.646 0.099 118.377 1.00 25.15 53 ARG B N 1
ATOM 914 C CA . ARG B 1 50 ? 13.550 -1.272 118.856 1.00 26.26 53 ARG B CA 1
ATOM 915 C C . ARG B 1 50 ? 12.845 -2.196 117.872 1.00 29.76 53 ARG B C 1
ATOM 916 O O . ARG B 1 50 ? 12.597 -3.358 118.212 1.00 32.58 53 ARG B O 1
ATOM 924 N N . GLU B 1 51 ? 12.511 -1.711 116.675 1.00 30.36 54 GLU B N 1
ATOM 925 C CA . GLU B 1 51 ? 11.893 -2.526 115.629 1.00 28.98 54 GLU B CA 1
ATOM 926 C C . GLU B 1 51 ? 10.597 -3.184 116.097 1.00 26.51 54 GLU B C 1
ATOM 927 O O . GLU B 1 51 ? 10.219 -4.249 115.602 1.00 30.13 54 GLU B O 1
ATOM 933 N N . LEU B 1 52 ? 9.906 -2.563 117.058 1.00 26.47 55 LEU B N 1
ATOM 934 C CA . LEU B 1 52 ? 8.591 -3.058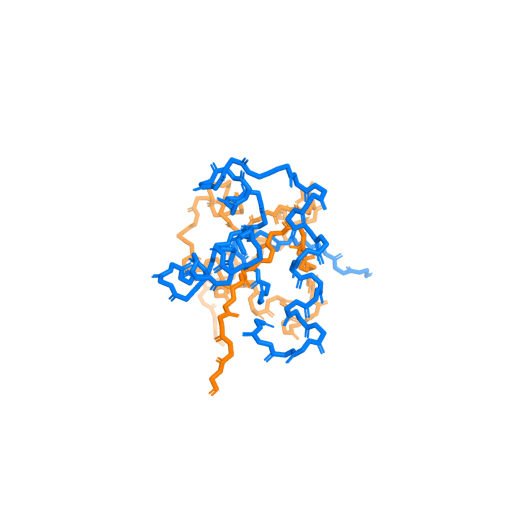 117.446 1.00 30.98 55 LEU B CA 1
ATOM 935 C C . LEU B 1 52 ? 7.500 -2.529 116.526 1.00 28.55 55 LEU B C 1
ATOM 936 O O . LEU B 1 52 ? 6.447 -3.161 116.387 1.00 31.05 55 LEU B O 1
ATOM 941 N N . ILE B 1 53 ? 7.728 -1.378 115.894 1.00 24.86 56 ILE B N 1
ATOM 942 C CA . ILE B 1 53 ? 6.823 -0.835 114.894 1.00 25.31 56 ILE B CA 1
ATOM 943 C C . ILE B 1 53 ? 7.649 -0.403 113.6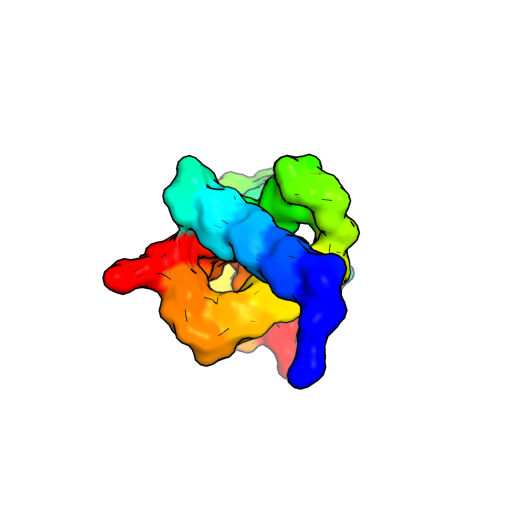91 1.00 28.56 56 ILE B C 1
ATOM 944 O O . ILE B 1 53 ? 8.862 -0.199 113.777 1.00 23.61 56 ILE B O 1
ATOM 965 N N . LYS B 1 56 ? 5.672 3.530 107.485 1.00 43.57 59 LYS B N 1
ATOM 966 C CA . LYS B 1 56 ? 5.468 3.502 106.041 1.00 41.03 59 LYS B CA 1
ATOM 967 C C . LYS B 1 56 ? 5.088 4.897 105.565 1.00 39.37 59 LYS B C 1
ATOM 968 O O . LYS B 1 56 ? 4.072 5.451 106.001 1.00 47.47 59 LYS B O 1
ATOM 974 N N . SER B 1 57 ? 5.900 5.460 104.675 1.00 38.90 60 SER B N 1
ATOM 975 C CA . SER B 1 57 ? 5.585 6.756 104.097 1.00 43.45 60 SER B CA 1
ATOM 976 C C . SER B 1 57 ? 4.423 6.633 103.116 1.00 42.26 60 SER B C 1
ATOM 977 O O . SER B 1 57 ? 4.128 5.557 102.589 1.00 44.51 60 SER B O 1
ATOM 980 N N . ASP B 1 58 ? 3.751 7.755 102.880 1.00 36.36 61 ASP B N 1
ATOM 981 C CA . ASP B 1 58 ? 2.655 7.830 101.917 1.00 41.82 61 ASP 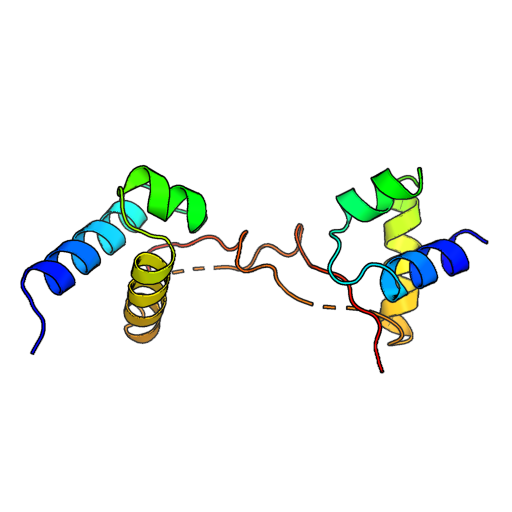B CA 1
ATOM 982 C C . ASP B 1 58 ? 3.039 8.872 100.873 1.00 41.52 61 ASP B C 1
ATOM 983 O O . ASP B 1 58 ? 2.930 10.078 101.113 1.00 38.10 61 ASP B O 1
ATOM 988 N N . GLU B 1 59 ? 3.489 8.397 99.712 1.00 46.91 62 GLU B N 1
ATOM 989 C CA . GLU B 1 59 ? 4.012 9.275 98.674 1.00 52.14 62 GLU B CA 1
ATOM 990 C C . GLU B 1 59 ? 2.924 10.040 97.937 1.00 54.71 62 GLU B C 1
ATOM 991 O O . GLU B 1 59 ? 3.249 10.924 97.136 1.00 52.44 62 GLU B O 1
ATOM 997 N N . ARG B 1 60 ? 1.651 9.724 98.181 1.00 51.72 63 ARG B N 1
ATOM 998 C CA . ARG B 1 60 ? 0.575 10.561 97.669 1.00 45.49 63 ARG B CA 1
ATOM 999 C C . ARG B 1 60 ? 0.563 11.934 98.328 1.00 46.68 63 ARG B C 1
ATOM 100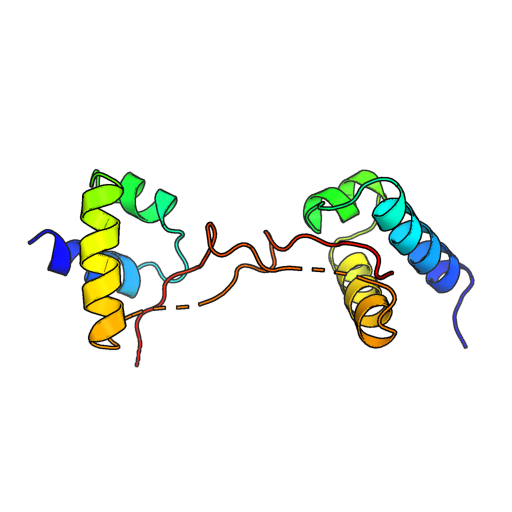0 O O . ARG B 1 60 ? -0.056 12.859 97.792 1.00 49.20 63 ARG B O 1
ATOM 1002 N N . TYR B 1 61 ? 1.238 12.086 99.470 1.00 38.65 64 TYR B N 1
ATOM 1003 C CA . TYR B 1 61 ? 1.301 13.346 100.200 1.00 38.14 64 TYR B CA 1
ATOM 1004 C C . TYR B 1 61 ? 2.713 13.918 100.221 1.00 38.58 64 TYR B C 1
ATOM 1005 O O . TYR B 1 61 ? 3.118 14.559 101.194 1.00 40.27 64 TYR B O 1
ATOM 1014 N N . ALA B 1 62 ? 3.473 13.694 99.157 1.00 32.35 65 ALA B N 1
ATOM 1015 C CA . ALA B 1 62 ? 4.829 14.211 99.107 1.00 27.70 65 ALA B CA 1
ATOM 1016 C C . ALA B 1 62 ? 4.820 15.722 98.932 1.00 25.29 65 ALA B C 1
ATOM 1017 O O . ALA B 1 62 ? 3.938 16.291 98.285 1.00 29.13 65 ALA B O 1
ATOM 1019 N N . ARG B 1 63 ? 5.817 16.370 99.522 1.00 32.26 66 ARG B N 1
ATOM 1020 C CA . ARG B 1 63 ? 5.965 17.817 99.472 1.00 27.31 66 ARG B CA 1
ATOM 1021 C C . ARG B 1 63 ? 7.009 18.172 98.422 1.00 28.98 66 ARG B C 1
ATOM 1022 O O . ARG B 1 63 ? 8.075 17.550 98.367 1.00 31.45 66 ARG B O 1
ATOM 1030 N N . TYR B 1 64 ? 6.705 19.167 97.593 1.00 25.82 67 TYR B N 1
ATOM 1031 C CA . TYR B 1 64 ? 7.556 19.521 96.464 1.00 22.34 67 TYR B CA 1
ATOM 1032 C C . TYR B 1 64 ? 8.354 20.778 96.777 1.00 25.76 67 TYR B C 1
ATOM 1033 O O . TYR B 1 64 ? 7.794 21.781 97.232 1.00 38.28 67 TYR B O 1
ATOM 1042 N N . TYR B 1 65 ? 9.661 20.712 96.538 1.00 24.99 68 TYR B N 1
ATOM 1043 C CA . TYR B 1 65 ? 10.576 21.815 96.782 1.00 21.00 68 TYR B CA 1
ATOM 1044 C C . TYR B 1 65 ? 11.433 22.025 95.546 1.00 27.11 68 TYR B C 1
ATOM 1045 O O . TYR B 1 65 ? 11.692 21.088 94.788 1.00 29.56 68 TYR B O 1
ATOM 1054 N N . ALA B 1 66 ? 11.871 23.264 95.347 1.00 28.09 69 ALA B N 1
ATOM 1055 C CA . ALA B 1 66 ? 12.774 23.574 94.249 1.00 22.66 69 ALA B CA 1
ATOM 1056 C C . ALA B 1 66 ? 14.214 23.295 94.658 1.00 32.06 69 ALA B C 1
ATOM 1057 O O . ALA B 1 66 ? 14.625 23.596 95.783 1.00 41.91 69 ALA B O 1
ATOM 1059 N N . THR B 1 67 ? 14.979 22.710 93.742 1.00 29.32 70 THR B N 1
ATOM 1060 C CA . THR B 1 67 ? 16.371 22.406 94.026 1.00 33.96 70 THR B CA 1
ATOM 1061 C C . THR B 1 67 ? 17.219 23.671 93.938 1.00 36.67 70 THR B C 1
ATOM 1062 O O . THR B 1 67 ? 16.849 24.659 93.299 1.00 39.25 70 THR B O 1
ATOM 1066 N N . LYS B 1 68 ? 18.373 23.628 94.595 1.00 47.54 71 LYS B N 1
ATOM 1067 C CA . LYS B 1 68 ? 19.263 24.782 94.650 1.00 51.58 71 LYS B CA 1
ATOM 1068 C C . LYS B 1 68 ? 20.428 24.635 93.678 1.00 47.53 71 LYS B C 1
ATOM 1069 O O . LYS B 1 68 ? 20.980 25.628 93.204 1.00 50.53 71 LYS B O 1
#

Sequence (123 aa):
DTRREIYKHIVKSPGLHERQLAKELDVPLSTLVYHLHYLERRELIKSDERYARYYATKNADALELDTRREIYKHIVKSPGLHERQLAKELDVPLSTLVYHLHYLERRELIKSDERYARYYATK

B-factor: mean 34.79, std 13.42, range [13.69, 119.31]

Nearest PDB structures (foldseek):
  5duk-assembly1_A  TM=1.018E+00  e=9.214E-08  Thermoplasmatales archaeon SCGC AB-539-N05
  5duk-assembly1_B  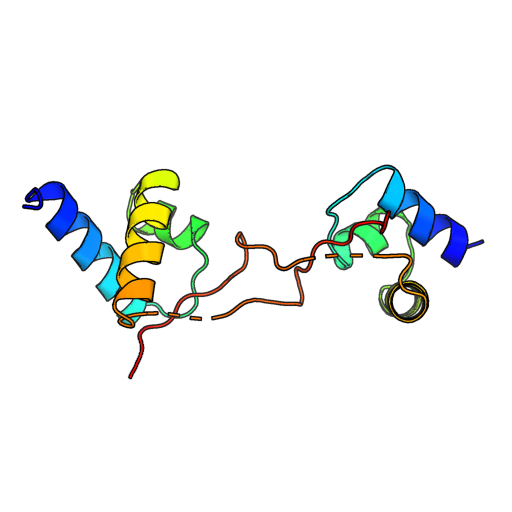TM=8.619E-01  e=3.954E-07  Thermoplasmatales archaeon SCGC AB-539-N05
  2cfx-assembly1_C  TM=8.332E-01  e=1.954E-01  Bacillus subtilis
  8q90-assembly1_B  TM=7.067E-01  e=1.954E-01  Haloferax mediterranei
  4em0-assembly1_B  TM=8.278E-01  e=2.462E+00  Staphylococcus aureus subsp. aureus MRSA252